Protein AF-A0A957W3A1-F1 (afdb_monomer_lite)

Foldseek 3Di:
DDDDDWPPPDDVGPVVCCVPPPCVPPVPDDDDPVPDDDDDDDPCCVPPDDDDDDDDPVVVVVVVVVVVVVVVVVVVVVVVVVVVVVD

Radius of gyration: 30.99 Å; chains: 1; bounding box: 63×34×67 Å

Secondary structure (DSSP, 8-state):
-------TT-TTHHHHHIIIIITTT-TT----GGG--------HHHHHPPP-PPPPHHHHHHHHHHHHHHHHHHHHHHHHHHHTT--

pLDDT: mean 90.98, std 8.6, range [47.84, 97.62]

Structure (mmCIF, N/CA/C/O backbone):
data_AF-A0A957W3A1-F1
#
_entry.id   AF-A0A957W3A1-F1
#
loop_
_atom_site.group_PDB
_atom_site.id
_atom_site.type_symbol
_atom_site.label_atom_id
_atom_site.label_alt_id
_atom_site.label_comp_id
_atom_site.label_asym_id
_atom_site.label_entity_id
_atom_site.label_seq_id
_atom_site.pdbx_PDB_ins_code
_atom_site.Cartn_x
_atom_site.Cartn_y
_atom_site.Cartn_z
_atom_site.occupancy
_atom_site.B_iso_or_equiv
_atom_site.auth_seq_id
_atom_site.auth_comp_id
_atom_site.auth_asym_id
_atom_site.auth_atom_id
_atom_site.pdbx_PDB_model_num
ATOM 1 N N . ARG A 1 1 ? -8.722 0.679 -19.002 1.00 76.88 1 ARG A N 1
ATOM 2 C CA . ARG A 1 1 ? -7.441 1.324 -19.370 1.00 76.88 1 ARG A CA 1
ATOM 3 C C . ARG A 1 1 ? -6.535 0.985 -18.230 1.00 76.88 1 ARG A C 1
ATOM 5 O O . ARG A 1 1 ? -6.751 1.501 -17.138 1.00 76.88 1 ARG A O 1
ATOM 12 N N . ASP A 1 2 ? -5.587 0.118 -18.520 1.00 89.88 2 ASP A N 1
ATOM 13 C CA . ASP A 1 2 ? -4.879 -0.614 -17.488 1.00 89.88 2 ASP A CA 1
ATOM 14 C C . ASP A 1 2 ? -3.435 -0.106 -17.462 1.00 89.88 2 ASP A C 1
ATOM 16 O O . ASP A 1 2 ? -2.998 0.611 -18.371 1.00 89.88 2 ASP A O 1
ATOM 20 N N . THR A 1 3 ? -2.732 -0.370 -16.369 1.00 92.62 3 THR A N 1
ATOM 21 C CA . THR A 1 3 ? -1.369 0.113 -16.150 1.00 92.62 3 THR A CA 1
ATOM 22 C C . THR A 1 3 ? -0.525 -1.031 -15.639 1.00 92.62 3 THR A C 1
ATOM 24 O O . THR A 1 3 ? -0.889 -1.646 -14.640 1.00 92.62 3 THR A O 1
ATOM 27 N N . GLU A 1 4 ? 0.618 -1.245 -16.274 1.00 94.00 4 GLU A N 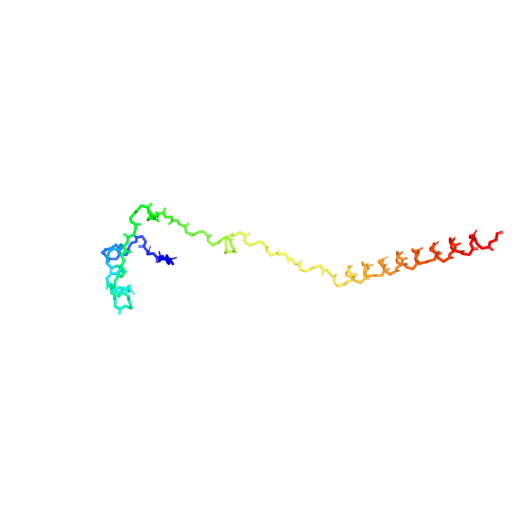1
ATOM 28 C CA . GLU A 1 4 ? 1.584 -2.255 -15.863 1.00 94.00 4 GLU A CA 1
ATOM 29 C C . GLU A 1 4 ? 2.740 -1.618 -15.094 1.00 94.00 4 GLU A C 1
ATOM 31 O O . GLU A 1 4 ? 3.178 -0.508 -15.412 1.00 94.00 4 GLU A O 1
ATOM 36 N N . GLN A 1 5 ? 3.245 -2.329 -14.086 1.00 94.31 5 GLN A N 1
ATOM 37 C CA . GLN A 1 5 ? 4.479 -1.965 -13.392 1.00 94.31 5 GLN A CA 1
ATOM 38 C C . GLN A 1 5 ? 5.632 -2.754 -14.006 1.00 94.31 5 GLN A C 1
ATOM 40 O O . GLN A 1 5 ? 5.737 -3.964 -13.818 1.00 94.31 5 GLN A O 1
ATOM 45 N N . VAL A 1 6 ? 6.502 -2.062 -14.739 1.00 94.5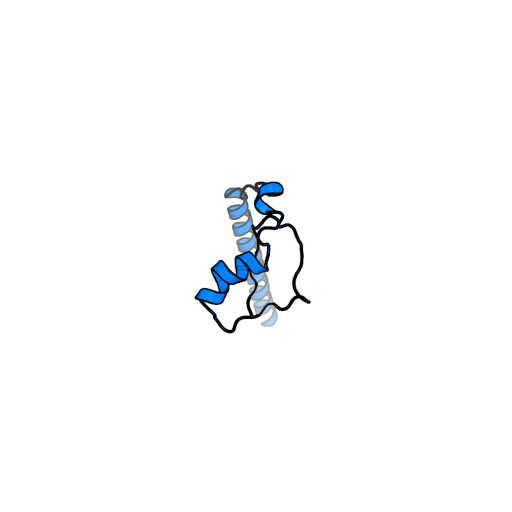6 6 VAL A N 1
ATOM 46 C CA . VAL A 1 6 ? 7.674 -2.672 -15.377 1.00 94.56 6 VAL A CA 1
ATOM 47 C C . VAL A 1 6 ? 8.918 -2.367 -14.541 1.00 94.56 6 VAL A C 1
ATOM 49 O O . VAL A 1 6 ? 9.167 -1.192 -14.249 1.00 94.56 6 VAL A O 1
ATOM 52 N N . PRO A 1 7 ? 9.724 -3.376 -14.158 1.00 94.38 7 PRO A N 1
ATOM 53 C CA . PRO A 1 7 ? 10.993 -3.137 -13.484 1.00 94.38 7 PRO A CA 1
ATOM 54 C C . PRO A 1 7 ? 11.885 -2.184 -14.284 1.00 94.38 7 PRO A C 1
ATOM 56 O O . PRO A 1 7 ? 12.041 -2.325 -15.495 1.00 94.38 7 PRO A O 1
ATOM 59 N N . LEU A 1 8 ? 12.538 -1.240 -13.602 1.00 93.38 8 LEU A N 1
ATOM 60 C CA . LEU A 1 8 ? 13.403 -0.258 -14.270 1.00 93.38 8 LEU A CA 1
ATOM 61 C C . LEU A 1 8 ? 14.555 -0.914 -15.054 1.00 93.38 8 LEU A C 1
ATOM 63 O O . LEU A 1 8 ? 15.014 -0.370 -16.052 1.00 93.38 8 LEU A O 1
ATOM 67 N N . LEU A 1 9 ? 15.011 -2.081 -14.591 1.00 95.06 9 LEU A N 1
ATOM 68 C CA . LEU A 1 9 ? 16.093 -2.867 -15.191 1.00 95.06 9 LEU A CA 1
ATOM 69 C C . LEU A 1 9 ? 15.580 -4.065 -16.005 1.00 95.06 9 LEU A C 1
ATOM 71 O O . LEU A 1 9 ? 16.314 -5.029 -16.202 1.00 95.06 9 LEU A O 1
ATOM 75 N N . GLU A 1 10 ? 14.323 -4.027 -16.445 1.00 95.56 10 GLU A N 1
ATOM 76 C CA . GLU A 1 10 ? 13.744 -5.053 -17.307 1.00 95.56 10 GLU A CA 1
ATOM 77 C C . GLU A 1 10 ? 14.553 -5.226 -18.602 1.00 95.56 10 GLU A C 1
ATOM 79 O O . GLU A 1 10 ? 14.885 -4.254 -19.292 1.00 95.56 10 GLU A O 1
ATOM 84 N N . GLU A 1 11 ? 14.841 -6.476 -18.968 1.00 94.56 11 GLU A N 1
ATOM 85 C CA . GLU A 1 11 ? 15.550 -6.784 -20.207 1.00 94.56 11 GLU A CA 1
ATOM 86 C C . GLU A 1 11 ? 14.695 -6.406 -21.428 1.00 94.56 11 GLU A C 1
ATOM 88 O O . GLU A 1 11 ? 13.569 -6.867 -21.607 1.00 94.56 11 GLU A O 1
ATOM 93 N N . GLY A 1 12 ? 15.228 -5.531 -22.285 1.00 94.44 12 GLY A N 1
ATOM 94 C CA . GLY A 1 12 ? 14.473 -4.971 -23.412 1.00 94.44 12 GLY A CA 1
ATOM 95 C C . GLY A 1 12 ? 13.473 -3.871 -23.022 1.00 94.44 12 GLY A C 1
ATOM 96 O O . GLY A 1 12 ? 12.726 -3.400 -23.885 1.00 94.44 12 GLY A O 1
ATOM 97 N N . GLY A 1 13 ? 13.475 -3.433 -21.757 1.00 95.12 13 GLY A N 1
ATOM 98 C CA . GLY A 1 13 ? 12.657 -2.336 -21.244 1.00 95.12 13 GLY A CA 1
ATOM 99 C C . GLY A 1 13 ? 11.150 -2.579 -21.363 1.00 95.12 13 GLY A C 1
ATOM 100 O O . GLY A 1 13 ? 10.682 -3.711 -21.483 1.00 95.12 13 GLY A O 1
ATOM 101 N N . ILE A 1 14 ? 10.378 -1.488 -21.376 1.00 95.12 14 ILE A N 1
ATOM 102 C CA . ILE A 1 14 ? 8.905 -1.521 -21.456 1.00 95.12 14 ILE A CA 1
ATOM 103 C C . ILE A 1 14 ? 8.430 -2.310 -22.681 1.00 95.12 14 ILE A C 1
ATOM 105 O O . ILE A 1 14 ? 7.524 -3.129 -22.572 1.00 95.12 14 ILE A O 1
ATOM 109 N N . THR A 1 15 ? 9.069 -2.125 -23.838 1.00 95.50 15 THR A N 1
ATOM 110 C CA . THR A 1 15 ? 8.715 -2.842 -25.071 1.00 95.50 15 THR A CA 1
ATOM 111 C C . THR A 1 15 ? 8.952 -4.349 -24.955 1.00 95.50 15 THR A C 1
ATOM 113 O O . THR A 1 15 ? 8.154 -5.133 -25.471 1.00 95.50 15 THR A O 1
ATOM 116 N N . GLY A 1 16 ? 10.041 -4.762 -24.296 1.00 96.88 16 GLY A N 1
ATOM 117 C CA . GLY A 1 16 ? 10.351 -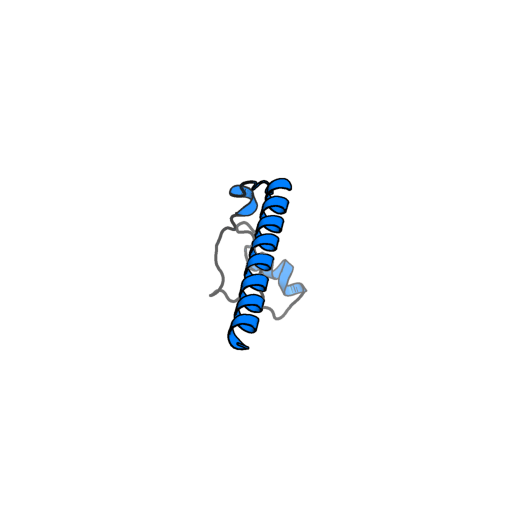6.169 -24.038 1.00 96.88 16 GLY A CA 1
ATOM 118 C C . GLY A 1 16 ? 9.277 -6.829 -23.178 1.00 96.88 16 GLY A C 1
ATOM 119 O O . GLY A 1 16 ? 8.699 -7.838 -23.586 1.00 96.88 16 GLY A O 1
ATOM 120 N N . PHE A 1 17 ? 8.938 -6.191 -22.055 1.00 96.94 17 PHE A N 1
ATOM 121 C CA . PHE A 1 17 ? 7.846 -6.621 -21.183 1.00 96.94 17 PHE A CA 1
ATOM 122 C C . PHE A 1 17 ? 6.511 -6.687 -21.928 1.00 96.94 17 PHE A C 1
ATOM 124 O O . PHE A 1 17 ? 5.835 -7.709 -21.913 1.00 96.94 17 PHE A O 1
ATOM 131 N N . PHE A 1 18 ? 6.156 -5.625 -22.653 1.00 96.38 18 PHE A N 1
ATOM 132 C CA . PHE A 1 18 ? 4.883 -5.517 -23.362 1.00 96.38 18 PHE A CA 1
ATOM 133 C C . PHE A 1 18 ? 4.674 -6.644 -24.381 1.00 96.38 18 PHE A C 1
ATOM 135 O O . PHE A 1 18 ? 3.590 -7.217 -24.485 1.00 96.38 18 PHE A O 1
ATOM 142 N N . ARG A 1 19 ? 5.729 -7.024 -25.110 1.00 96.75 19 ARG A N 1
ATOM 143 C CA . ARG A 1 19 ? 5.668 -8.142 -26.063 1.00 96.75 19 ARG A CA 1
ATOM 144 C C . ARG A 1 19 ? 5.517 -9.502 -25.392 1.00 96.75 19 ARG A C 1
ATOM 146 O O . ARG A 1 19 ? 4.907 -10.383 -25.987 1.00 96.75 19 ARG A O 1
ATOM 153 N N . ARG A 1 20 ? 6.112 -9.684 -24.213 1.00 97.19 20 ARG A N 1
ATOM 154 C CA . ARG A 1 20 ? 6.145 -10.970 -23.512 1.00 97.19 20 ARG A CA 1
ATOM 155 C C . ARG A 1 20 ? 4.908 -11.201 -22.650 1.00 97.19 20 ARG A C 1
ATOM 157 O O . ARG A 1 20 ? 4.401 -12.312 -22.637 1.00 97.19 20 ARG A O 1
ATOM 164 N N . GLU A 1 21 ? 4.434 -10.161 -21.973 1.00 96.50 21 GLU A N 1
ATOM 165 C CA . GLU A 1 21 ? 3.379 -10.267 -20.962 1.00 96.50 21 GLU A CA 1
ATOM 166 C C . GLU A 1 21 ? 2.041 -9.681 -21.430 1.00 96.50 21 GLU A C 1
ATOM 168 O O . GLU A 1 21 ? 1.002 -10.136 -20.977 1.00 96.50 21 GLU A O 1
ATOM 173 N N . VAL A 1 22 ? 2.013 -8.699 -22.345 1.00 96.06 22 VAL A N 1
ATOM 174 C CA . VAL A 1 22 ? 0.746 -8.039 -22.736 1.00 96.06 22 VAL A CA 1
ATOM 175 C C . VAL A 1 22 ? 0.192 -8.588 -24.048 1.00 96.06 22 VAL A C 1
ATOM 177 O O . VAL A 1 22 ? -0.920 -9.114 -24.080 1.00 96.06 22 VAL A O 1
ATOM 180 N N . LEU A 1 23 ? 0.964 -8.509 -25.136 1.00 96.88 23 LEU A N 1
ATOM 181 C CA . LEU A 1 23 ? 0.494 -8.897 -26.474 1.00 96.88 23 LEU A CA 1
ATOM 182 C C . LEU A 1 23 ? -0.017 -10.348 -26.600 1.00 96.88 23 LEU A C 1
ATOM 184 O O . LEU A 1 23 ? -0.951 -10.556 -27.377 1.00 96.88 23 LEU A O 1
ATOM 188 N N . PRO A 1 24 ? 0.510 -11.356 -25.870 1.00 97.62 24 PRO A N 1
ATOM 189 C CA . PRO A 1 24 ? -0.039 -12.713 -25.924 1.00 97.62 24 PRO A CA 1
ATOM 190 C C . PRO A 1 24 ? -1.462 -12.831 -25.367 1.00 97.62 24 PRO A C 1
ATOM 192 O O . PRO A 1 24 ? -2.184 -13.759 -25.729 1.00 97.62 24 PRO A O 1
ATOM 195 N N . HIS A 1 25 ? -1.867 -11.908 -24.492 1.00 95.25 25 HIS A N 1
ATOM 196 C CA . HIS A 1 25 ? -3.193 -11.890 -23.875 1.00 95.25 25 HIS A CA 1
ATOM 197 C C . HIS A 1 25 ? -4.131 -10.884 -24.545 1.00 95.25 25 HIS A C 1
ATOM 199 O O . HIS A 1 25 ? -5.324 -11.156 -24.671 1.00 95.25 25 HIS A O 1
ATOM 205 N N . VAL A 1 26 ? -3.596 -9.748 -25.002 1.00 95.69 26 VAL A N 1
ATOM 206 C CA . VAL A 1 26 ? -4.355 -8.671 -25.651 1.00 95.69 26 VAL A CA 1
ATOM 207 C C . VAL A 1 26 ? -3.595 -8.191 -26.897 1.00 95.69 26 VAL A C 1
ATOM 209 O O . VAL A 1 26 ? -2.777 -7.273 -26.813 1.00 95.69 26 VAL A O 1
ATOM 212 N N . PRO A 1 27 ? -3.821 -8.819 -28.067 1.00 95.3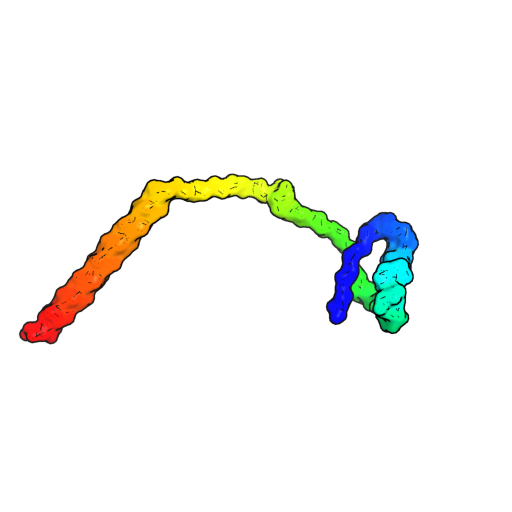8 27 PRO A N 1
ATOM 213 C CA . PRO A 1 27 ? -3.018 -8.568 -29.268 1.00 95.38 27 PRO A CA 1
ATOM 214 C C . PRO A 1 27 ? -3.158 -7.164 -29.872 1.00 95.38 27 PRO A C 1
ATOM 216 O O . PRO A 1 27 ? -2.277 -6.723 -30.605 1.00 95.38 27 PRO A O 1
ATOM 219 N N . ASP A 1 28 ? -4.265 -6.473 -29.602 1.00 96.12 28 ASP A N 1
ATOM 220 C CA . ASP A 1 28 ? -4.571 -5.116 -30.067 1.00 96.12 28 ASP A CA 1
ATOM 221 C C . ASP A 1 28 ? -4.162 -4.024 -29.064 1.00 96.12 28 ASP A C 1
ATOM 223 O O . ASP A 1 28 ? -4.407 -2.834 -29.290 1.00 96.12 28 ASP A O 1
ATOM 227 N N . ALA A 1 29 ? -3.516 -4.408 -27.960 1.00 95.38 29 ALA A N 1
ATOM 228 C CA . ALA A 1 29 ? -2.994 -3.460 -26.995 1.00 95.38 29 ALA A CA 1
ATOM 229 C C . ALA A 1 29 ? -1.913 -2.564 -27.622 1.00 95.38 29 ALA A C 1
ATOM 231 O O . ALA A 1 29 ? -1.111 -2.980 -28.462 1.00 95.38 29 ALA A O 1
ATOM 232 N N . TRP A 1 30 ? -1.830 -1.331 -27.129 1.00 94.75 30 TRP A N 1
ATOM 233 C CA . TRP A 1 30 ? -0.806 -0.359 -27.501 1.00 94.75 30 TRP A CA 1
ATOM 234 C C . TRP A 1 30 ? -0.358 0.443 -26.275 1.00 94.75 30 TRP A C 1
ATOM 236 O O . TRP A 1 30 ? -1.078 0.539 -25.278 1.00 94.75 30 TRP A O 1
ATOM 246 N N . ILE A 1 31 ? 0.847 1.009 -26.348 1.00 94.44 31 ILE A N 1
ATOM 247 C CA . ILE A 1 31 ? 1.448 1.798 -25.267 1.00 94.44 31 ILE A CA 1
ATOM 248 C C . ILE A 1 31 ? 1.167 3.282 -25.513 1.00 94.44 31 ILE A C 1
ATOM 250 O O . ILE A 1 31 ? 1.445 3.803 -26.589 1.00 94.44 31 ILE A O 1
ATOM 254 N N . ASP A 1 32 ? 0.652 3.971 -24.498 1.00 95.31 32 ASP A N 1
ATOM 255 C CA . ASP A 1 32 ? 0.550 5.431 -24.484 1.00 95.31 32 ASP A CA 1
ATOM 256 C C . ASP A 1 32 ? 1.799 6.030 -23.819 1.00 95.31 32 ASP A C 1
ATOM 258 O O . ASP A 1 32 ? 1.858 6.182 -22.594 1.00 95.31 32 ASP A O 1
ATOM 262 N N . ASP A 1 33 ? 2.807 6.370 -24.627 1.00 92.81 33 ASP A N 1
ATOM 263 C CA . ASP A 1 33 ? 4.098 6.884 -24.147 1.00 92.81 33 ASP A CA 1
ATOM 264 C C . ASP A 1 33 ? 3.960 8.161 -23.308 1.00 92.81 33 ASP A C 1
ATOM 266 O O . ASP A 1 33 ? 4.736 8.376 -22.378 1.00 92.81 33 ASP A O 1
ATOM 270 N N . SER A 1 34 ? 2.930 8.981 -23.561 1.00 94.94 34 SER A N 1
ATOM 271 C CA . SER A 1 34 ? 2.697 10.230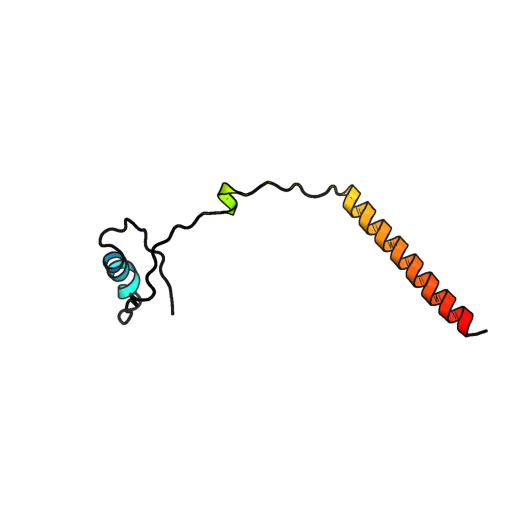 -22.817 1.00 94.94 34 SER A CA 1
ATOM 272 C C . SER A 1 34 ? 2.381 10.010 -21.336 1.00 94.94 34 SER A C 1
ATOM 274 O O . SER A 1 34 ? 2.435 10.943 -20.535 1.00 94.94 34 SER A O 1
ATOM 276 N N . LYS A 1 35 ? 2.041 8.773 -20.966 1.00 92.25 35 LYS A N 1
ATOM 277 C CA . LYS A 1 35 ? 1.634 8.384 -19.614 1.00 92.25 35 LYS A CA 1
ATOM 278 C C . LYS A 1 35 ? 2.609 7.411 -18.966 1.00 92.25 35 LYS A C 1
ATOM 280 O O . LYS A 1 35 ? 2.354 6.947 -17.856 1.00 92.25 35 LYS A O 1
ATOM 285 N N . THR A 1 36 ? 3.716 7.127 -19.645 1.00 92.38 36 THR A N 1
ATOM 286 C CA . THR A 1 36 ? 4.829 6.374 -19.081 1.00 92.38 36 THR A CA 1
ATOM 287 C C . THR A 1 36 ? 5.575 7.263 -18.095 1.00 92.38 36 THR A C 1
ATOM 289 O O . THR A 1 36 ? 6.034 8.349 -18.442 1.00 92.38 36 THR A O 1
ATOM 292 N N . ALA A 1 37 ? 5.697 6.798 -16.855 1.00 94.12 37 ALA A N 1
ATOM 293 C CA . ALA A 1 37 ? 6.402 7.504 -15.797 1.00 94.12 37 ALA A CA 1
ATOM 294 C C . ALA A 1 37 ? 7.429 6.582 -15.141 1.00 94.12 37 ALA A C 1
ATOM 296 O O . ALA A 1 37 ? 7.174 5.399 -14.926 1.00 94.12 37 ALA A O 1
ATOM 297 N N . ILE A 1 38 ? 8.586 7.150 -14.806 1.00 93.94 38 ILE A N 1
ATOM 298 C CA . ILE A 1 38 ? 9.622 6.481 -14.019 1.00 93.94 38 ILE A CA 1
ATOM 299 C C . ILE A 1 38 ? 9.431 6.904 -12.566 1.00 93.94 38 ILE A C 1
ATOM 301 O O . ILE A 1 38 ? 9.385 8.098 -12.265 1.00 93.94 38 ILE A O 1
ATOM 305 N N . GLY A 1 39 ? 9.340 5.933 -11.666 1.00 91.25 39 GLY A N 1
ATOM 306 C CA . GLY A 1 39 ? 9.176 6.179 -10.242 1.00 91.25 39 GLY A CA 1
ATOM 307 C C . GLY A 1 39 ? 9.731 5.044 -9.396 1.00 91.25 39 GLY A C 1
ATOM 308 O O . GLY A 1 39 ? 10.172 4.018 -9.910 1.00 91.25 39 GLY A O 1
ATOM 309 N N . TYR A 1 40 ? 9.698 5.252 -8.085 1.00 88.75 40 TYR A N 1
ATOM 310 C CA . TYR A 1 40 ? 10.043 4.247 -7.090 1.00 88.75 40 TYR A CA 1
ATOM 311 C C . TYR A 1 40 ? 8.871 4.096 -6.133 1.00 88.75 40 TYR A C 1
ATOM 313 O O . TYR A 1 40 ? 8.300 5.092 -5.686 1.00 88.75 40 TYR A O 1
ATOM 321 N N . GLU A 1 41 ? 8.546 2.857 -5.787 1.00 85.38 41 GLU A N 1
ATOM 322 C CA . GLU A 1 41 ? 7.625 2.585 -4.696 1.00 85.38 41 GLU A CA 1
ATOM 323 C C . GLU A 1 41 ? 8.415 2.492 -3.390 1.00 85.38 41 GLU A C 1
ATOM 325 O O . GLU A 1 41 ? 9.372 1.725 -3.269 1.00 85.38 41 GLU A O 1
ATOM 330 N N . ILE A 1 42 ? 8.021 3.293 -2.401 1.00 88.31 42 ILE A N 1
ATOM 331 C CA . ILE A 1 42 ? 8.552 3.194 -1.044 1.00 88.31 42 ILE A CA 1
ATOM 332 C C . ILE A 1 42 ? 7.485 2.478 -0.217 1.00 88.31 42 ILE A C 1
ATOM 334 O O . ILE A 1 42 ? 6.423 3.064 0.010 1.00 88.31 42 ILE A O 1
ATOM 338 N N . PRO A 1 43 ? 7.726 1.245 0.266 1.00 89.38 43 PRO A N 1
ATOM 339 C CA . PRO A 1 43 ? 6.761 0.550 1.103 1.00 89.38 43 PRO A CA 1
ATOM 340 C C . PRO A 1 43 ? 6.733 1.216 2.480 1.00 89.38 43 PRO A C 1
ATOM 342 O O . PRO A 1 43 ? 7.483 0.855 3.391 1.00 89.38 43 PRO A O 1
ATOM 345 N N . PHE A 1 44 ? 5.877 2.230 2.626 1.00 90.19 44 PHE A N 1
ATOM 346 C CA . PHE A 1 44 ? 5.844 3.074 3.817 1.00 90.19 44 PHE A CA 1
ATOM 347 C C . PHE A 1 44 ? 5.606 2.260 5.088 1.00 90.19 44 PHE A C 1
ATOM 349 O O . PHE A 1 44 ? 6.278 2.464 6.093 1.00 90.19 44 PHE A O 1
ATOM 356 N N . THR A 1 45 ? 4.708 1.279 5.029 1.00 89.94 45 THR A N 1
ATOM 357 C CA . THR A 1 45 ? 4.425 0.368 6.145 1.00 89.94 45 THR A CA 1
ATOM 358 C C . THR A 1 45 ? 5.628 -0.491 6.524 1.00 89.94 45 THR A C 1
ATOM 360 O O . THR A 1 45 ? 5.791 -0.834 7.683 1.00 89.94 45 THR A O 1
ATOM 363 N N . ARG A 1 46 ? 6.525 -0.824 5.596 1.00 88.25 46 ARG A N 1
ATOM 364 C CA . ARG A 1 46 ? 7.737 -1.575 5.940 1.00 88.25 46 ARG A CA 1
ATOM 365 C C . ARG A 1 46 ? 8.755 -0.709 6.680 1.00 88.25 46 ARG A C 1
ATOM 367 O O . ARG A 1 46 ? 9.424 -1.201 7.582 1.00 88.25 46 ARG A O 1
ATOM 374 N N . HIS A 1 47 ? 8.910 0.546 6.266 1.00 89.50 47 HIS A N 1
ATOM 375 C CA . HIS A 1 47 ? 9.998 1.407 6.742 1.00 89.50 47 HIS A CA 1
ATOM 376 C C . HIS A 1 47 ? 9.603 2.343 7.883 1.00 89.50 47 HIS A C 1
ATOM 378 O O . HIS A 1 47 ? 10.443 2.680 8.712 1.00 89.50 47 HIS A O 1
ATOM 384 N N . PHE A 1 48 ? 8.341 2.756 7.935 1.00 92.00 48 PHE A N 1
ATOM 385 C CA . PHE A 1 48 ? 7.850 3.777 8.858 1.00 92.00 48 PHE A CA 1
ATOM 386 C C . PHE A 1 48 ? 6.758 3.258 9.792 1.00 92.00 48 PHE A C 1
ATOM 388 O O . PHE A 1 48 ? 6.191 4.044 10.549 1.00 92.00 48 PHE A O 1
ATOM 395 N N . TYR A 1 49 ? 6.445 1.958 9.764 1.00 92.56 49 TYR A N 1
ATOM 396 C CA . TYR A 1 49 ? 5.496 1.410 10.723 1.00 92.56 49 TYR A CA 1
ATOM 397 C C . TYR A 1 49 ? 6.079 1.461 12.130 1.00 92.56 49 TYR A C 1
ATOM 399 O O . TYR A 1 49 ? 7.076 0.813 12.450 1.00 92.56 49 TYR A O 1
ATOM 407 N N . GLN A 1 50 ? 5.411 2.236 12.972 1.00 91.69 50 GLN A N 1
ATOM 408 C CA . GLN A 1 50 ? 5.621 2.242 14.404 1.00 91.69 50 GLN A CA 1
ATOM 409 C C . GLN A 1 50 ? 4.505 1.413 15.022 1.00 91.69 50 GLN A C 1
ATOM 411 O O . GLN A 1 50 ? 3.324 1.695 14.814 1.00 91.69 50 GLN A O 1
ATOM 416 N N . TYR A 1 51 ? 4.883 0.371 15.759 1.00 92.25 51 TYR A N 1
ATOM 417 C CA . TYR A 1 51 ? 3.914 -0.439 16.479 1.00 92.25 51 TYR A CA 1
ATOM 418 C C . TYR A 1 51 ? 3.163 0.435 17.484 1.00 92.25 51 TYR A C 1
ATOM 420 O O . TYR A 1 51 ? 3.761 0.989 18.408 1.00 92.25 51 TYR A O 1
ATOM 428 N N . GLN A 1 52 ? 1.849 0.530 17.305 1.00 90.50 52 GLN A N 1
ATOM 429 C CA . GLN A 1 52 ? 0.966 1.170 18.262 1.00 90.50 52 GLN A CA 1
ATOM 430 C C . GLN A 1 52 ? 0.303 0.076 19.106 1.00 90.50 52 GLN A C 1
ATOM 432 O O . GLN A 1 52 ? -0.530 -0.667 18.579 1.00 90.50 52 GLN A O 1
ATOM 437 N N . PRO A 1 53 ? 0.666 -0.063 20.395 1.00 91.94 53 PRO A N 1
ATOM 438 C CA . PRO A 1 53 ? 0.008 -1.024 21.262 1.00 91.94 53 PRO A CA 1
ATOM 439 C C . PRO A 1 53 ? -1.476 -0.686 21.395 1.00 91.94 53 PRO A C 1
ATOM 441 O O . PRO A 1 53 ? -1.868 0.484 21.427 1.00 91.94 53 PRO A O 1
ATOM 444 N N . LEU A 1 54 ? -2.301 -1.726 21.508 1.00 93.75 54 LEU A N 1
ATOM 445 C CA . LEU A 1 54 ? -3.709 -1.552 21.839 1.00 93.75 54 LEU A CA 1
ATOM 446 C C . LEU A 1 54 ? -3.837 -0.910 23.223 1.00 93.75 54 LEU A C 1
ATOM 448 O O . LEU A 1 54 ? -3.042 -1.173 24.129 1.00 93.75 54 LEU A O 1
ATOM 452 N N . ARG A 1 55 ? -4.866 -0.076 23.389 1.00 95.94 55 ARG A N 1
ATOM 453 C CA . ARG A 1 55 ? -5.196 0.490 24.698 1.00 95.94 55 ARG A CA 1
ATOM 454 C C . ARG A 1 55 ? -5.555 -0.631 25.695 1.00 95.94 55 ARG A C 1
ATOM 456 O O . ARG A 1 55 ? -6.168 -1.616 25.278 1.00 95.94 55 ARG A O 1
ATOM 463 N N . PRO A 1 56 ? -5.232 -0.490 26.994 1.00 96.56 56 PRO A N 1
ATOM 464 C CA . PRO A 1 56 ? -5.597 -1.476 28.012 1.00 96.56 56 PRO A CA 1
ATOM 465 C C . PRO A 1 56 ? -7.110 -1.694 28.089 1.00 96.56 56 PRO A C 1
ATOM 467 O O . PRO A 1 56 ? -7.881 -0.738 27.946 1.00 96.56 56 PRO A O 1
ATOM 470 N N . VAL A 1 57 ? -7.539 -2.925 28.372 1.00 96.31 57 VAL A N 1
ATOM 471 C CA . VAL A 1 57 ? -8.964 -3.290 28.479 1.00 96.31 57 VAL A CA 1
ATOM 472 C C . VAL A 1 57 ? -9.651 -2.493 29.587 1.00 96.31 57 VAL A C 1
ATOM 474 O O . VAL A 1 57 ? -10.777 -2.034 29.423 1.00 96.31 57 VAL A O 1
ATOM 477 N N . GLU A 1 58 ? -8.942 -2.231 30.680 1.00 96.81 58 GLU A N 1
ATOM 478 C CA . GLU A 1 58 ? -9.412 -1.441 31.816 1.00 96.81 58 GLU A CA 1
ATOM 479 C C . GLU A 1 58 ? -9.796 -0.022 31.391 1.00 96.81 58 GLU A C 1
ATOM 481 O O . GLU A 1 58 ? -10.791 0.520 31.867 1.00 96.81 58 GLU A O 1
ATOM 486 N N . SER A 1 59 ? -9.048 0.564 30.450 1.00 96.31 59 SER A N 1
ATOM 487 C CA . SER A 1 59 ? -9.364 1.890 29.915 1.00 96.31 59 SER A CA 1
ATOM 488 C C . SER A 1 59 ? -10.637 1.871 29.068 1.00 96.31 59 SER A C 1
ATOM 490 O O . SER A 1 59 ? -11.414 2.814 29.118 1.00 96.31 59 SER A O 1
ATOM 492 N N . ILE A 1 60 ? -10.879 0.790 28.321 1.00 96.56 60 ILE A N 1
ATOM 493 C CA . ILE A 1 60 ? -12.104 0.625 27.527 1.00 96.56 60 ILE A CA 1
ATOM 494 C C . ILE A 1 60 ? -13.308 0.497 28.465 1.00 96.56 60 ILE A C 1
ATOM 496 O O . ILE A 1 60 ? -14.328 1.142 28.251 1.00 96.56 60 ILE A O 1
ATOM 500 N N . ILE A 1 61 ? -13.176 -0.294 29.535 1.00 97.50 61 ILE A N 1
ATOM 501 C CA . ILE A 1 61 ? -14.228 -0.463 30.547 1.00 97.50 61 ILE A CA 1
ATOM 502 C C . ILE A 1 61 ? -14.538 0.869 31.243 1.00 97.50 61 ILE A C 1
ATOM 504 O O . ILE A 1 61 ? -15.706 1.175 31.481 1.00 97.50 61 ILE A O 1
ATOM 508 N N . ALA A 1 62 ? -13.511 1.656 31.574 1.00 97.44 62 ALA A N 1
ATOM 509 C CA . ALA A 1 62 ? -13.689 2.968 32.190 1.00 97.44 62 ALA A CA 1
ATOM 510 C C . ALA A 1 62 ? -14.466 3.928 31.276 1.00 97.44 62 ALA A C 1
ATOM 512 O O . ALA A 1 62 ? -15.419 4.554 31.736 1.00 97.44 62 ALA A O 1
ATOM 513 N N . ASP A 1 63 ? -14.114 3.983 29.988 1.00 96.81 63 ASP A N 1
ATOM 514 C CA . ASP A 1 63 ? -14.815 4.813 29.004 1.00 96.81 63 ASP A CA 1
ATOM 515 C C . ASP A 1 63 ? -16.280 4.388 28.840 1.00 96.81 63 ASP A C 1
ATOM 517 O O . ASP A 1 63 ? -17.164 5.240 28.826 1.00 96.81 63 ASP A O 1
ATOM 521 N N . ILE A 1 64 ? -16.556 3.078 28.768 1.00 97.31 64 ILE A N 1
ATOM 522 C CA . ILE A 1 64 ? -17.930 2.557 28.662 1.00 97.31 64 ILE A CA 1
ATOM 523 C C . ILE A 1 64 ? -18.767 3.005 29.864 1.00 97.31 64 ILE A C 1
ATOM 525 O O . ILE A 1 64 ? -19.846 3.561 29.684 1.00 97.31 64 ILE A O 1
ATOM 529 N N . ARG A 1 65 ? -18.255 2.834 31.088 1.00 96.69 65 ARG A N 1
ATOM 530 C CA . ARG A 1 65 ? -18.970 3.246 32.308 1.00 96.69 65 ARG A CA 1
ATOM 531 C C . ARG A 1 65 ? -19.197 4.753 32.380 1.00 96.69 65 ARG A C 1
ATOM 533 O O . ARG A 1 65 ? -20.225 5.195 32.887 1.00 96.69 65 ARG A O 1
ATOM 540 N N . ALA A 1 66 ? -18.239 5.547 31.902 1.00 96.94 66 ALA A N 1
ATOM 541 C CA . ALA A 1 66 ? -18.391 6.995 31.837 1.00 96.94 66 ALA A CA 1
ATOM 542 C C . ALA A 1 66 ? -19.520 7.392 30.872 1.00 96.94 66 ALA A C 1
ATOM 544 O O . ALA A 1 66 ? -20.351 8.227 31.226 1.00 96.94 66 ALA A O 1
ATOM 545 N N . LEU A 1 67 ? -19.590 6.748 29.703 1.00 96.12 67 LEU A N 1
ATOM 546 C CA . LEU A 1 67 ? -20.658 6.959 28.721 1.00 96.12 67 LEU A CA 1
ATOM 547 C C . LEU A 1 67 ? -22.034 6.520 29.246 1.00 96.12 67 LEU A C 1
ATOM 549 O O . LEU A 1 67 ? -23.025 7.212 29.009 1.00 96.12 67 LEU A O 1
ATOM 553 N N . GLU A 1 68 ? -22.109 5.405 29.978 1.00 95.00 68 GLU A N 1
ATOM 554 C CA . GLU A 1 68 ? -23.340 4.960 30.651 1.00 95.00 68 GLU A CA 1
ATOM 555 C C . GLU A 1 68 ? -23.827 6.018 31.651 1.00 95.00 68 GLU A C 1
ATOM 557 O O . GLU A 1 68 ? -24.970 6.467 31.571 1.00 95.00 68 GLU A O 1
ATOM 562 N N . ALA A 1 69 ? -22.940 6.503 32.526 1.00 94.12 69 ALA A N 1
ATOM 563 C CA . ALA A 1 69 ? -23.281 7.523 33.517 1.00 94.12 69 ALA A CA 1
ATOM 564 C C . ALA A 1 69 ? -23.695 8.864 32.883 1.00 94.12 69 ALA A C 1
ATOM 566 O O . ALA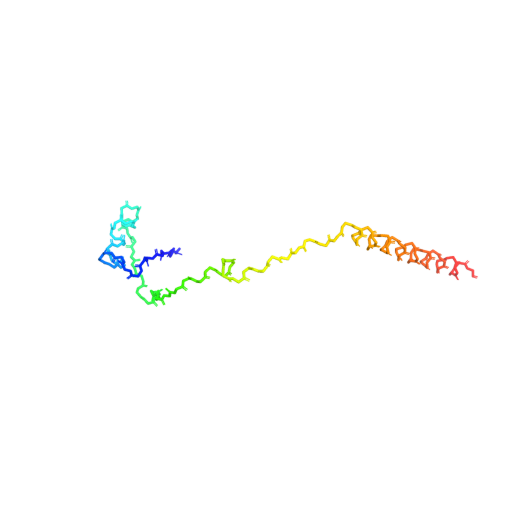 A 1 69 ? -24.609 9.534 33.372 1.00 94.12 69 ALA A O 1
ATOM 567 N N . GLU A 1 70 ? -23.038 9.269 31.792 1.00 93.31 70 GLU A N 1
ATOM 568 C CA . GLU A 1 70 ? -23.421 10.457 31.027 1.00 93.31 70 GLU A CA 1
ATOM 569 C C . GLU A 1 70 ? -24.829 10.303 30.435 1.00 93.31 70 GLU A C 1
ATOM 571 O O . GLU A 1 70 ? -25.654 11.216 30.549 1.00 93.31 70 GLU A O 1
ATOM 576 N N . THR A 1 71 ? -25.121 9.135 29.861 1.00 90.31 71 THR A N 1
ATOM 577 C CA . THR A 1 71 ? -26.417 8.822 29.245 1.00 90.31 71 THR A CA 1
ATOM 578 C C . THR A 1 71 ? -27.540 8.814 30.278 1.00 90.31 71 THR A C 1
ATOM 580 O O . THR A 1 71 ? -28.568 9.460 30.063 1.00 90.31 71 THR A O 1
ATOM 583 N N . ASP A 1 72 ? -27.332 8.167 31.425 1.00 88.12 72 ASP A N 1
ATOM 584 C CA . ASP A 1 72 ? -28.293 8.168 32.531 1.00 88.12 72 ASP A CA 1
ATOM 585 C C . ASP A 1 72 ? -28.567 9.594 33.031 1.00 88.12 72 ASP A C 1
ATOM 587 O O . ASP A 1 72 ? -29.718 9.994 33.232 1.00 88.12 72 ASP A O 1
ATOM 591 N N . GLY A 1 73 ? -27.515 10.410 33.160 1.00 85.69 73 GLY A N 1
ATOM 592 C CA . GLY A 1 73 ? -27.638 11.816 33.537 1.00 85.69 73 GLY A CA 1
ATOM 593 C C . GLY A 1 73 ? -28.415 12.657 32.516 1.00 85.69 73 GLY A C 1
ATOM 594 O O . GLY A 1 73 ? -29.159 13.565 32.896 1.00 85.69 73 GLY A O 1
ATOM 595 N N . LEU A 1 74 ? -28.264 12.373 31.221 1.00 87.00 74 LEU A N 1
ATOM 596 C CA . LEU A 1 74 ? -29.020 13.014 30.141 1.00 87.00 74 LEU A CA 1
ATOM 597 C C . LEU A 1 74 ? -30.497 12.611 30.159 1.00 87.00 74 LEU A C 1
ATOM 599 O O . LEU A 1 74 ? -31.361 13.487 30.077 1.00 87.00 74 LEU A O 1
ATOM 603 N N . LEU A 1 75 ? -30.793 11.320 30.317 1.00 85.75 75 LEU A N 1
ATOM 604 C CA . LEU A 1 75 ? -32.165 10.818 30.409 1.00 85.75 75 LEU A CA 1
ATOM 605 C C . LEU A 1 75 ? -32.898 11.422 31.608 1.00 85.75 75 LEU A C 1
ATOM 607 O O . LEU A 1 75 ? -34.001 11.938 31.435 1.00 85.75 75 LEU A O 1
ATOM 611 N N . GLY A 1 76 ? -32.256 11.467 32.780 1.00 85.50 76 GLY A N 1
ATOM 612 C CA . GLY A 1 76 ? -32.827 12.092 33.976 1.00 85.50 76 GLY A CA 1
ATOM 613 C C . GLY A 1 76 ? -33.174 13.571 33.774 1.00 85.50 76 GLY A C 1
ATOM 614 O O . GLY A 1 76 ? -34.233 14.034 34.192 1.00 85.50 76 GLY A O 1
ATOM 615 N N . LYS A 1 77 ? -32.327 14.329 33.064 1.00 85.00 77 LYS A N 1
ATOM 616 C CA . LYS A 1 77 ? -32.619 15.735 32.730 1.00 85.00 77 LYS A CA 1
ATOM 617 C C . LYS A 1 77 ? -33.825 15.871 31.805 1.00 85.00 77 LYS A C 1
ATOM 619 O O . LYS A 1 77 ? -34.618 16.791 31.991 1.00 85.00 77 LYS A O 1
ATOM 624 N N . ILE A 1 78 ? -33.967 14.985 30.819 1.00 87.56 78 ILE A N 1
ATOM 625 C CA . ILE A 1 78 ? -35.104 14.998 29.890 1.00 87.56 78 ILE A CA 1
ATOM 626 C C . ILE A 1 78 ? -36.398 14.666 30.637 1.00 87.56 78 ILE A C 1
ATOM 628 O O . ILE A 1 78 ? -37.381 15.389 30.482 1.00 87.56 78 ILE A O 1
ATOM 632 N N . THR A 1 79 ? -36.403 13.628 31.477 1.00 85.12 79 THR A N 1
ATOM 633 C CA . THR A 1 79 ? -37.595 13.238 32.244 1.00 85.12 79 THR A CA 1
ATOM 634 C C . THR A 1 79 ? -38.003 14.326 33.232 1.00 85.12 79 THR A C 1
ATOM 636 O O . THR A 1 79 ? -39.157 14.747 33.217 1.00 85.12 79 THR A O 1
ATOM 639 N N . SER A 1 80 ? -37.060 14.887 33.997 1.00 83.19 80 SER A N 1
ATOM 640 C CA . SER A 1 80 ? -37.359 15.992 34.917 1.00 83.19 80 SER A CA 1
ATOM 641 C C . SER A 1 80 ? -37.821 17.264 34.193 1.00 83.19 80 SER A C 1
ATOM 643 O O . SER A 1 80 ? -38.685 17.981 34.696 1.00 83.19 80 SER A O 1
ATOM 645 N N . ALA A 1 81 ? -37.297 17.554 32.997 1.00 83.25 81 ALA A N 1
ATOM 646 C CA . ALA A 1 81 ? -37.757 18.685 32.189 1.00 83.25 81 ALA A CA 1
ATOM 647 C C . ALA A 1 81 ? -39.181 18.494 31.635 1.00 83.25 81 ALA A C 1
ATOM 649 O O . ALA A 1 81 ? -39.885 19.482 31.428 1.00 83.25 81 ALA A O 1
ATOM 650 N N . LEU A 1 82 ? -39.609 17.252 31.385 1.00 79.62 82 LEU A N 1
ATOM 651 C CA . LEU A 1 82 ? -40.979 16.933 30.974 1.00 79.62 82 LEU A CA 1
ATOM 652 C C . LEU A 1 82 ? -41.953 17.021 32.156 1.00 79.62 82 LEU A C 1
ATOM 654 O O . LEU A 1 82 ? -43.021 17.611 32.013 1.00 79.62 82 LEU A O 1
ATOM 658 N N . GLU A 1 83 ? -41.564 16.524 33.330 1.00 79.56 83 GLU A N 1
ATOM 659 C CA . GLU A 1 83 ? -42.366 16.612 34.558 1.00 79.56 83 GLU A CA 1
ATOM 660 C C . GLU A 1 83 ? -42.568 18.068 35.007 1.00 79.56 83 GLU A C 1
ATOM 662 O O . GLU A 1 83 ? -43.682 18.468 35.339 1.00 79.56 83 GLU A O 1
ATOM 667 N N . GLY A 1 84 ? -41.524 18.898 34.924 1.00 71.00 84 GLY A N 1
ATOM 668 C CA . GLY A 1 84 ? -41.594 20.326 35.255 1.00 71.00 84 GLY A CA 1
ATOM 669 C C . GLY A 1 84 ? -42.369 21.194 34.254 1.00 71.00 84 GLY A C 1
ATOM 670 O O . GLY A 1 84 ? -42.593 22.367 34.530 1.00 71.00 84 GLY A O 1
ATOM 671 N N . ARG A 1 85 ? -42.771 20.655 33.093 1.00 60.91 85 ARG A N 1
ATOM 672 C CA . ARG A 1 85 ? -43.623 21.343 32.100 1.00 60.91 85 ARG A CA 1
ATOM 673 C C . ARG A 1 85 ? -45.111 21.000 32.231 1.00 60.91 85 ARG A C 1
ATOM 675 O O . ARG A 1 85 ? -45.924 21.622 31.553 1.00 60.91 85 ARG A O 1
ATOM 682 N N . SER A 1 86 ? -45.454 20.019 33.066 1.00 55.03 86 SER A N 1
ATOM 683 C CA . SER A 1 86 ? -46.833 19.587 33.334 1.00 55.03 86 SER A CA 1
ATOM 684 C C . SER A 1 86 ? -47.421 20.146 34.641 1.00 55.03 86 SER A C 1
ATOM 686 O O . SER A 1 86 ? -48.556 19.799 34.968 1.00 55.03 86 SER A O 1
ATOM 688 N N . ALA A 1 87 ? -46.688 21.007 35.355 1.00 47.84 87 ALA A N 1
ATOM 689 C CA . ALA A 1 87 ? -47.156 21.792 36.504 1.00 47.84 87 ALA A CA 1
ATOM 690 C C . ALA A 1 87 ? -47.298 23.272 36.120 1.00 47.84 87 ALA A C 1
ATOM 692 O O . ALA A 1 87 ? -48.230 23.920 36.646 1.00 47.84 87 ALA A O 1
#

Sequence (87 aa):
RDTEQVPLLEEGGITGFFRREVLPHVPDAWIDDSKTAIGYEIPFTRHFYQYQPLRPVESIIADIRALEAETDGLLGKITSALEGRSA